Protein AF-A0A2G2W520-F1 (afdb_monomer)

Solvent-accessible surface area (backbone atoms only — not comparable to full-atom values): 10360 Å² total; per-residue (Å²): 110,32,38,56,54,12,43,54,50,39,60,74,39,50,90,81,49,97,64,65,57,66,57,34,20,52,52,24,34,47,45,48,50,23,36,45,59,63,52,44,72,65,52,44,49,55,50,30,63,76,64,73,37,75,83,53,43,66,60,49,46,53,53,41,49,54,38,35,53,55,29,65,73,74,51,83,38,55,64,58,54,52,37,57,76,68,68,56,92,77,82,68,96,67,75,58,82,77,59,73,79,61,51,71,66,64,62,54,68,74,43,77,87,72,73,71,42,50,78,81,65,60,67,69,58,53,54,49,49,62,71,78,43,95,69,96,74,64,60,71,50,42,74,69,58,53,52,52,52,50,56,53,49,73,71,33,86,77,53,64,68,61,58,66,72,66,58,79,81,73,77,136

Mean predicted aligned error: 13.06 Å

Foldseek 3Di:
DQLVVLLVVLVVCVVPDPDDSVVSSLLSVLLVVCLQAVDQPVSLVVVCVVVVDPVCSVVSSVSSVVSSVVSVVPDDHPVVVVCVVVVPDDDDPDPDPVCVPDDPVNVCVPDDDFDAAEPDHDPVVVVVCVVPDPDPDHHYDHPVVVVVVVVVVVVDPVVVVVVVVVPPPPDD

pLDDT: mean 79.38, std 14.79, range [37.28, 94.69]

Nearest PDB structures (foldseek):
  8iad-assembly1_B  TM=9.418E-01  e=1.470E-13  Arabidopsis thaliana
  8iab-assembly1_B  TM=9.440E-01  e=1.141E-12  Arabidopsis thaliana
  7xa9-assembly1_B  TM=9.367E-01  e=1.012E-12  Arabidopsis thaliana
  7bxu-assembly1_A  TM=8.583E-01  e=5.403E-06  Homo sapiens
  7jm6-assembly1_B  TM=8.604E-01  e=1.698E-05  Gallus gallus

Radius of gyration: 28.9 Å; Cα contacts (8 Å, |Δi|>4): 106; chains: 1; bounding box: 55×55×76 Å

Sequence (172 aa):
MGSGYGRLLGIAMRPYTKIDQGLYVVLGASSLMAGSMRMTVTVCIIFLELTNNLLLLPITMFLLLIVKSVANCFNQSIYEIMLELKGLPFLEAHPEPWMRNITVGELAEVRPPGVTVNGIEKVRRIVEVLKYTTHNGFPVVDVVITRIAWTYLKNSPSFGAQEESGSCMRGE

Secondary structure (DSSP, 8-state):
-HHHHHHHHHHHTTTT----HHHHHHHHHHHHHHHHH---HHHHHHHHHHHT-GGGHHHHHHHHHHHHHHHHHH---HHHHHHHHTT-----SS--GGGGG--HHHHHHSS--PPPEESS--HHHHHHHHHH---S---EE-HHHHHHHHHHHHTSTTTHHHHTTTGGG---

Organism: Capsicum baccatum (NCBI:txid33114)

InterPro domains:
  IPR001807 Chloride channel [PF00654] (1-70)
  IPR001807 Chloride channel [PR00762] (22-38)
  IPR001807 Chloride channel [PR00762] (40-59)
  IPR001807 Chloride channel [PR00762] (78-92)
  IPR014743 Chloride channel, core [SSF81340] (1-94)
  IPR051280 Voltage-gated chloride channel/antiporter [PTHR11689] (1-143)

Structure (mmCIF, N/CA/C/O backbone):
data_AF-A0A2G2W520-F1
#
_entry.id   AF-A0A2G2W520-F1
#
loop_
_atom_site.group_PDB
_atom_site.id
_atom_site.type_symbol
_atom_site.label_atom_id
_atom_site.label_alt_id
_atom_site.label_comp_id
_atom_site.label_asym_id
_atom_site.label_entity_id
_atom_site.label_seq_id
_atom_site.pdbx_PDB_ins_code
_atom_site.Cartn_x
_atom_site.Cartn_y
_atom_site.Cartn_z
_atom_site.occupancy
_atom_site.B_iso_or_equiv
_atom_site.auth_seq_id
_atom_site.auth_comp_id
_atom_site.auth_asym_id
_atom_site.auth_atom_id
_atom_site.pdbx_PDB_model_num
ATOM 1 N N . MET A 1 1 ? -0.523 -4.888 -21.213 1.00 88.25 1 MET A N 1
ATOM 2 C CA . MET A 1 1 ? -0.215 -3.461 -21.460 1.00 88.25 1 MET A CA 1
ATOM 3 C C . MET A 1 1 ? 1.243 -3.129 -21.154 1.00 88.25 1 MET A C 1
ATOM 5 O O . MET A 1 1 ? 1.971 -2.845 -22.093 1.00 88.25 1 MET A O 1
ATOM 9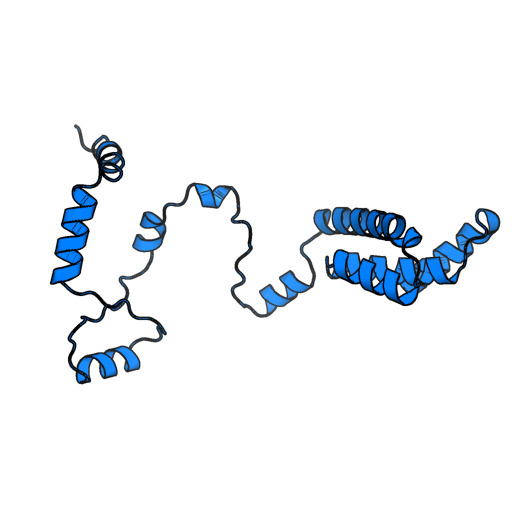 N N . GLY A 1 2 ? 1.711 -3.243 -19.905 1.00 90.75 2 GLY A N 1
ATOM 10 C CA . GLY A 1 2 ? 3.083 -2.855 -19.523 1.00 90.75 2 GLY A CA 1
ATOM 11 C C . GLY A 1 2 ? 4.205 -3.563 -20.299 1.00 90.75 2 GLY A C 1
ATOM 12 O O . GLY A 1 2 ? 5.105 -2.914 -20.824 1.00 90.75 2 GLY A O 1
ATOM 13 N N . SER A 1 3 ? 4.098 -4.881 -20.492 1.00 91.88 3 SER A N 1
ATOM 14 C CA . SER A 1 3 ? 5.032 -5.658 -21.327 1.00 91.88 3 SER A CA 1
ATOM 15 C C . SER A 1 3 ? 5.053 -5.221 -22.797 1.00 91.88 3 SER A C 1
ATOM 17 O O . SER A 1 3 ? 6.094 -5.274 -23.449 1.00 91.88 3 SER A O 1
ATOM 19 N N . GLY A 1 4 ? 3.911 -4.760 -23.316 1.00 94.69 4 GLY A N 1
ATOM 20 C CA . GLY A 1 4 ? 3.785 -4.226 -24.671 1.00 94.69 4 GLY A CA 1
ATOM 21 C C . GLY A 1 4 ? 4.579 -2.934 -24.839 1.00 94.69 4 GLY A C 1
ATOM 22 O O . GLY A 1 4 ? 5.382 -2.832 -25.764 1.00 94.69 4 GLY A O 1
ATOM 23 N N . TYR A 1 5 ? 4.437 -1.995 -23.898 1.00 92.25 5 TYR A N 1
ATOM 24 C CA . TYR A 1 5 ? 5.235 -0.763 -23.876 1.00 92.25 5 TYR A CA 1
ATOM 25 C C . TYR A 1 5 ? 6.728 -1.043 -23.675 1.00 92.25 5 TYR A C 1
ATOM 27 O O . TYR A 1 5 ? 7.555 -0.447 -24.359 1.00 92.25 5 TYR A O 1
ATOM 35 N N . GLY A 1 6 ? 7.076 -2.006 -22.816 1.00 93.19 6 GLY A N 1
ATOM 36 C CA . GLY A 1 6 ? 8.458 -2.460 -22.644 1.00 93.19 6 GLY A CA 1
ATOM 37 C C . GLY A 1 6 ? 9.060 -3.024 -23.934 1.00 93.19 6 GLY A C 1
ATOM 38 O O . GLY A 1 6 ? 10.194 -2.708 -24.288 1.00 93.19 6 GLY A O 1
ATOM 39 N N . ARG A 1 7 ? 8.283 -3.800 -24.702 1.00 92.06 7 ARG A N 1
ATOM 40 C CA . ARG A 1 7 ? 8.724 -4.327 -26.001 1.00 92.06 7 ARG A CA 1
ATOM 41 C C . ARG A 1 7 ? 8.854 -3.237 -27.062 1.00 92.06 7 ARG A C 1
ATOM 43 O O . ARG A 1 7 ? 9.815 -3.271 -27.824 1.00 92.06 7 ARG A O 1
ATOM 50 N N . LEU A 1 8 ? 7.923 -2.284 -27.101 1.00 93.25 8 LEU A N 1
ATOM 51 C CA . LEU A 1 8 ? 7.983 -1.141 -28.014 1.00 93.25 8 LEU A CA 1
ATOM 52 C C . LEU A 1 8 ? 9.237 -0.293 -27.749 1.00 93.25 8 LEU A C 1
ATOM 54 O O . LEU A 1 8 ? 9.989 -0.009 -28.680 1.00 93.25 8 LEU A O 1
ATOM 58 N N . LEU A 1 9 ? 9.506 0.026 -26.479 1.00 90.38 9 LEU A N 1
ATOM 59 C CA . LEU A 1 9 ? 10.709 0.748 -26.062 1.00 90.38 9 LEU A CA 1
ATOM 60 C C . LEU A 1 9 ? 11.983 -0.040 -26.396 1.00 90.38 9 LEU A C 1
ATOM 62 O O . LEU A 1 9 ? 12.937 0.524 -26.927 1.00 90.38 9 LEU A O 1
ATOM 66 N N . GLY A 1 10 ? 11.977 -1.352 -26.147 1.00 91.06 10 GLY A N 1
ATOM 67 C CA . GLY A 1 10 ? 13.090 -2.234 -26.487 1.00 91.06 10 GLY A CA 1
ATOM 68 C C . GLY A 1 10 ? 13.391 -2.270 -27.988 1.00 91.06 10 GLY A C 1
ATOM 69 O O . GLY A 1 10 ? 14.555 -2.340 -28.357 1.00 91.06 10 GLY A O 1
ATOM 70 N N . ILE A 1 11 ? 12.376 -2.179 -28.859 1.00 90.56 11 ILE A N 1
ATOM 71 C CA . ILE A 1 11 ? 12.560 -2.084 -30.319 1.00 90.56 11 ILE A CA 1
ATOM 72 C C . ILE A 1 11 ? 13.127 -0.714 -30.711 1.00 90.56 11 ILE A C 1
ATOM 74 O O . ILE A 1 11 ? 14.062 -0.664 -31.507 1.00 90.56 11 ILE A O 1
ATOM 78 N N . ALA A 1 12 ? 12.607 0.375 -30.138 1.00 89.75 12 ALA A N 1
ATOM 79 C CA . ALA A 1 12 ? 13.071 1.734 -30.426 1.00 89.75 12 ALA A CA 1
ATOM 80 C C . ALA A 1 12 ? 14.529 1.975 -29.991 1.00 89.75 12 ALA A C 1
ATOM 82 O O . ALA A 1 12 ? 15.267 2.679 -30.673 1.00 89.75 12 ALA A O 1
ATOM 83 N N . MET A 1 13 ? 14.959 1.355 -28.887 1.00 86.81 13 MET A N 1
ATOM 84 C CA . MET A 1 13 ? 16.317 1.481 -28.339 1.00 86.81 13 MET A CA 1
ATOM 85 C C . MET A 1 13 ? 17.335 0.499 -28.941 1.00 86.81 13 MET A C 1
ATOM 87 O O . MET A 1 13 ? 18.526 0.610 -28.648 1.00 86.81 13 MET A O 1
ATOM 91 N N . ARG A 1 14 ? 16.916 -0.412 -29.837 1.00 82.50 14 ARG A N 1
ATOM 92 C CA . ARG A 1 14 ? 17.811 -1.365 -30.528 1.00 82.50 14 ARG A CA 1
ATOM 93 C C . ARG A 1 14 ? 19.086 -0.758 -31.130 1.00 82.50 14 ARG A C 1
ATOM 95 O O . ARG A 1 14 ? 20.117 -1.417 -31.021 1.00 82.50 14 ARG A O 1
ATOM 102 N N . PRO A 1 15 ? 19.065 0.420 -31.785 1.00 82.88 15 PRO A N 1
ATOM 103 C CA . PRO A 1 15 ? 20.280 0.974 -32.379 1.00 82.88 15 PRO A CA 1
ATOM 104 C C . PRO A 1 15 ? 21.224 1.627 -31.358 1.00 82.88 15 PRO A C 1
ATOM 106 O O . PRO A 1 15 ? 22.385 1.851 -31.685 1.00 82.88 15 PRO A O 1
ATOM 109 N N . TYR A 1 16 ? 20.760 1.920 -30.139 1.00 81.94 16 TYR A N 1
ATOM 110 C CA . TYR A 1 16 ? 21.526 2.671 -29.137 1.00 81.94 16 TYR A CA 1
ATOM 111 C C . TYR A 1 16 ? 22.130 1.785 -28.045 1.00 81.94 16 TYR A C 1
ATOM 113 O O . TYR A 1 16 ? 23.210 2.086 -27.539 1.00 81.94 16 TYR A O 1
ATOM 121 N N . THR A 1 17 ? 21.466 0.688 -27.681 1.00 78.38 17 THR A N 1
ATOM 122 C CA . THR A 1 17 ? 21.887 -0.163 -26.562 1.00 78.38 17 THR A CA 1
ATOM 123 C C . THR A 1 17 ? 21.727 -1.642 -26.874 1.00 78.38 17 THR A C 1
ATOM 125 O O . THR A 1 17 ? 20.683 -2.113 -27.317 1.00 78.38 17 THR A O 1
ATOM 128 N N . LYS A 1 18 ? 22.772 -2.411 -26.557 1.00 77.44 18 LYS A N 1
ATOM 129 C CA . LYS A 1 18 ? 22.806 -3.871 -26.697 1.00 77.44 18 LYS A CA 1
ATOM 130 C C . LYS A 1 18 ? 22.386 -4.551 -25.385 1.00 77.44 18 LYS A C 1
ATOM 132 O O . LYS A 1 18 ? 23.130 -5.352 -24.832 1.00 77.44 18 LYS A O 1
ATOM 137 N N . ILE A 1 19 ? 21.232 -4.154 -24.850 1.00 79.56 19 ILE A N 1
ATOM 138 C CA . ILE A 1 19 ? 20.649 -4.724 -23.624 1.00 79.56 19 ILE A CA 1
ATOM 139 C C . ILE A 1 19 ? 19.626 -5.799 -24.004 1.00 79.56 19 ILE A C 1
ATOM 141 O O . ILE A 1 19 ? 18.969 -5.708 -25.043 1.00 79.56 19 ILE A O 1
ATOM 145 N N . ASP A 1 20 ? 19.485 -6.812 -23.151 1.00 85.38 20 ASP A N 1
ATOM 146 C CA . ASP A 1 20 ? 18.530 -7.897 -23.335 1.00 85.38 20 ASP A CA 1
ATOM 147 C C . ASP A 1 20 ? 17.090 -7.390 -23.454 1.00 85.38 20 ASP A C 1
ATOM 149 O O . ASP A 1 20 ? 16.556 -6.707 -22.573 1.00 85.38 20 ASP A O 1
ATOM 153 N N . GLN A 1 21 ? 16.421 -7.769 -24.544 1.00 86.62 21 GLN A N 1
ATOM 154 C CA . GLN A 1 21 ? 15.047 -7.345 -24.805 1.00 86.62 21 GLN A CA 1
ATOM 155 C C . GLN A 1 21 ? 14.083 -7.861 -23.726 1.00 86.62 21 GLN A C 1
ATOM 157 O O . GLN A 1 21 ? 13.086 -7.201 -23.432 1.00 86.62 21 GLN A O 1
ATOM 162 N N . GLY A 1 22 ? 14.391 -9.010 -23.113 1.00 87.88 22 GLY A N 1
ATOM 163 C CA . GLY A 1 22 ? 13.628 -9.550 -21.990 1.00 87.88 22 GLY A CA 1
ATOM 164 C C . GLY A 1 22 ? 13.549 -8.563 -20.826 1.00 87.88 22 GLY A C 1
ATOM 165 O O . GLY A 1 22 ? 12.458 -8.315 -20.320 1.00 87.88 22 GLY A O 1
ATOM 166 N N . LEU A 1 23 ? 14.660 -7.909 -20.478 1.00 88.31 23 LEU A N 1
ATOM 167 C CA . LEU A 1 23 ? 14.711 -6.972 -19.357 1.00 88.31 23 LEU A CA 1
ATOM 168 C C . LEU A 1 23 ? 13.742 -5.798 -19.561 1.00 88.31 23 LEU A C 1
ATOM 170 O O . LEU A 1 23 ? 12.953 -5.498 -18.670 1.00 88.31 23 LEU A O 1
ATOM 174 N N . TYR A 1 24 ? 13.718 -5.187 -20.749 1.00 89.81 24 TYR A N 1
ATOM 175 C CA . TYR A 1 24 ? 12.787 -4.091 -21.050 1.00 89.81 24 TYR A CA 1
ATOM 176 C C . TYR A 1 24 ? 11.317 -4.510 -20.964 1.00 89.81 24 TYR A C 1
ATOM 178 O O . TYR A 1 24 ? 10.479 -3.744 -20.485 1.00 89.81 24 TYR A O 1
ATOM 186 N N . VAL A 1 25 ? 10.997 -5.730 -21.403 1.00 92.69 25 VAL A N 1
ATOM 187 C CA . VAL A 1 25 ? 9.632 -6.266 -21.338 1.00 92.69 25 VAL A CA 1
ATOM 188 C C . VAL A 1 25 ? 9.189 -6.436 -19.889 1.00 92.69 25 VAL A C 1
ATOM 190 O O . VAL A 1 25 ? 8.089 -6.001 -19.538 1.00 92.69 25 VAL A O 1
ATOM 193 N N . VAL A 1 26 ? 10.033 -7.030 -19.041 1.00 90.94 26 VAL A N 1
ATOM 194 C CA . VAL A 1 26 ? 9.677 -7.250 -17.635 1.00 90.94 26 VAL A CA 1
ATOM 195 C C . VAL A 1 26 ? 9.666 -5.915 -16.872 1.00 90.94 26 VAL A C 1
ATOM 197 O O . VAL A 1 26 ? 8.749 -5.693 -16.086 1.00 90.94 26 VAL A O 1
ATOM 200 N N . LEU A 1 27 ? 10.600 -4.987 -17.136 1.00 91.25 27 LEU A N 1
ATOM 201 C CA . LEU A 1 27 ? 10.625 -3.652 -16.508 1.00 91.25 27 LEU A CA 1
ATOM 202 C C . LEU A 1 27 ? 9.385 -2.819 -16.870 1.00 91.25 27 LEU A C 1
ATOM 204 O O . LEU A 1 27 ? 8.849 -2.095 -16.033 1.00 91.25 27 LEU A O 1
ATOM 208 N N . GLY A 1 28 ? 8.898 -2.938 -18.108 1.00 93.06 28 GLY A N 1
ATOM 209 C CA . GLY A 1 28 ? 7.637 -2.324 -18.530 1.00 93.06 28 GLY A CA 1
ATOM 210 C C . GLY A 1 28 ? 6.412 -2.961 -17.866 1.00 93.06 28 GLY A C 1
ATOM 211 O O . GLY A 1 28 ? 5.427 -2.281 -17.584 1.00 93.06 28 GLY A O 1
ATOM 212 N N . ALA A 1 29 ? 6.451 -4.268 -17.595 1.00 93.06 29 ALA A N 1
ATOM 213 C CA . ALA A 1 29 ? 5.390 -4.947 -16.858 1.00 93.06 29 ALA A CA 1
ATOM 214 C C . ALA A 1 29 ? 5.367 -4.532 -15.376 1.00 93.06 29 ALA A C 1
ATOM 216 O O . ALA A 1 29 ? 4.295 -4.210 -14.856 1.00 93.06 29 ALA A O 1
ATOM 217 N N . SER A 1 30 ? 6.528 -4.480 -14.713 1.00 92.25 30 SER A N 1
ATOM 218 C CA . SER A 1 30 ? 6.616 -4.070 -13.308 1.00 92.25 30 SER A CA 1
ATOM 219 C C . SER A 1 30 ? 6.319 -2.601 -13.091 1.00 92.25 30 SER A C 1
ATOM 221 O O . SER A 1 30 ? 5.688 -2.290 -12.089 1.00 92.25 30 SER A O 1
ATOM 223 N N . SER A 1 31 ? 6.700 -1.698 -13.997 1.00 92.69 31 SER A N 1
ATOM 224 C CA . SER A 1 31 ? 6.377 -0.272 -13.851 1.00 92.69 31 SER A CA 1
ATOM 225 C C . SER A 1 31 ? 4.867 -0.026 -13.856 1.00 92.69 31 SER A C 1
ATOM 227 O O . SER A 1 31 ? 4.359 0.717 -13.020 1.00 92.69 31 SER A O 1
ATOM 229 N N . LEU A 1 32 ? 4.120 -0.716 -14.722 1.00 91.88 32 LEU A N 1
ATOM 230 C CA . LEU A 1 32 ? 2.660 -0.624 -14.729 1.00 91.88 32 LEU A CA 1
ATOM 231 C C . LEU A 1 32 ? 2.048 -1.182 -13.435 1.00 91.88 32 LEU A C 1
ATOM 233 O O . LEU A 1 32 ? 1.134 -0.581 -12.866 1.00 91.88 32 LEU A O 1
ATOM 237 N N . MET A 1 33 ? 2.556 -2.320 -12.956 1.00 92.12 33 MET A N 1
ATOM 238 C CA . MET A 1 33 ? 2.097 -2.926 -11.705 1.00 92.12 33 MET A CA 1
ATOM 239 C C . MET A 1 33 ? 2.413 -2.022 -10.503 1.00 92.12 33 MET A C 1
ATOM 241 O O . MET A 1 33 ? 1.528 -1.709 -9.717 1.00 92.12 33 MET A O 1
ATOM 245 N N . ALA A 1 34 ? 3.641 -1.520 -10.399 1.00 92.12 34 ALA A N 1
ATOM 246 C CA . ALA A 1 34 ? 4.078 -0.632 -9.328 1.00 92.12 34 ALA A CA 1
ATOM 247 C C . ALA A 1 34 ? 3.351 0.720 -9.329 1.00 92.12 34 ALA A C 1
ATOM 249 O O . ALA A 1 34 ? 3.048 1.240 -8.257 1.00 92.12 34 ALA A O 1
ATOM 250 N N . GLY A 1 35 ? 3.039 1.277 -10.503 1.00 90.50 35 GLY A N 1
ATOM 251 C CA . GLY A 1 35 ? 2.293 2.532 -10.619 1.00 90.50 35 GLY A CA 1
ATOM 252 C C . GLY A 1 35 ? 0.827 2.394 -10.203 1.00 90.50 35 GLY A C 1
ATOM 253 O O . GLY A 1 35 ? 0.303 3.253 -9.504 1.00 90.50 35 GLY A O 1
ATOM 254 N N . SER A 1 36 ? 0.178 1.288 -10.575 1.00 91.06 36 SER A N 1
ATOM 255 C CA . SER A 1 36 ? -1.237 1.036 -10.256 1.00 91.06 36 SER A CA 1
ATOM 256 C C . SER A 1 36 ? -1.464 0.611 -8.799 1.00 91.06 36 SER A C 1
ATOM 258 O O . SER A 1 36 ? -2.379 1.093 -8.130 1.00 91.06 36 SER A O 1
ATOM 260 N N . MET A 1 37 ? -0.611 -0.280 -8.294 1.00 89.25 37 MET A N 1
ATOM 261 C CA . MET A 1 37 ? -0.743 -0.901 -6.974 1.00 89.25 37 MET A CA 1
ATOM 262 C C . MET A 1 37 ? 0.044 -0.184 -5.869 1.00 89.25 37 MET A C 1
ATOM 264 O O . MET A 1 37 ? -0.129 -0.508 -4.699 1.00 89.25 37 MET A O 1
ATOM 268 N N . ARG A 1 38 ? 0.947 0.747 -6.209 1.00 87.06 38 ARG A N 1
ATOM 269 C CA . ARG A 1 38 ? 1.868 1.461 -5.293 1.00 87.06 38 ARG A CA 1
ATOM 270 C C . ARG A 1 38 ? 2.726 0.572 -4.367 1.00 87.06 38 ARG A C 1
ATOM 272 O O . ARG A 1 38 ? 3.410 1.097 -3.480 1.00 87.06 38 ARG A O 1
ATOM 279 N N . MET A 1 39 ? 2.769 -0.741 -4.609 1.00 87.81 39 MET A N 1
ATOM 280 C CA . MET A 1 39 ? 3.623 -1.715 -3.924 1.00 87.81 39 MET A CA 1
ATOM 281 C C . MET A 1 39 ? 4.932 -1.906 -4.695 1.00 87.81 39 MET A C 1
ATOM 283 O O . MET A 1 39 ? 4.966 -2.592 -5.712 1.00 87.81 39 MET A O 1
ATOM 287 N N . THR A 1 40 ? 6.014 -1.279 -4.230 1.00 89.06 40 THR A N 1
ATOM 288 C CA . THR A 1 40 ? 7.307 -1.278 -4.939 1.00 89.06 40 THR A CA 1
ATOM 289 C C . THR A 1 40 ? 8.328 -2.241 -4.347 1.00 89.06 40 THR A C 1
ATOM 291 O O . THR A 1 40 ? 9.025 -2.921 -5.092 1.00 89.06 40 THR A O 1
ATOM 294 N N . VAL A 1 41 ? 8.398 -2.353 -3.017 1.00 90.38 41 VAL A N 1
ATOM 295 C CA . VAL A 1 41 ? 9.393 -3.205 -2.341 1.00 90.38 41 VAL A CA 1
ATOM 296 C C . VAL A 1 41 ? 9.201 -4.680 -2.705 1.00 90.38 41 VAL A C 1
ATOM 298 O O . VAL A 1 41 ? 10.160 -5.363 -3.050 1.00 90.38 41 VAL A O 1
ATOM 301 N N . THR A 1 42 ? 7.957 -5.161 -2.711 1.00 92.19 42 THR A N 1
ATOM 302 C CA . THR A 1 42 ? 7.628 -6.551 -3.062 1.00 92.19 42 THR A CA 1
ATOM 303 C C . THR A 1 42 ? 7.938 -6.865 -4.524 1.00 92.19 42 THR A C 1
ATOM 305 O O . THR A 1 42 ? 8.507 -7.910 -4.822 1.00 92.19 42 THR A O 1
ATOM 308 N N . VAL A 1 43 ? 7.632 -5.940 -5.438 1.00 91.38 43 VAL A N 1
ATOM 309 C CA . VAL A 1 43 ? 7.898 -6.100 -6.874 1.00 91.38 43 VAL A CA 1
ATOM 310 C C . VAL A 1 43 ? 9.400 -6.167 -7.156 1.00 91.38 43 VAL A C 1
ATOM 312 O O . VAL A 1 43 ? 9.812 -7.004 -7.956 1.00 91.38 43 VAL A O 1
ATOM 315 N N . CYS A 1 44 ? 10.224 -5.363 -6.471 1.00 90.19 44 CYS A N 1
ATOM 316 C CA . CYS A 1 44 ? 11.687 -5.473 -6.551 1.00 90.19 44 CYS A CA 1
ATOM 317 C C . CYS A 1 44 ? 12.192 -6.852 -6.112 1.00 90.19 44 CYS A C 1
ATOM 319 O O . CYS A 1 44 ? 13.041 -7.429 -6.786 1.00 90.19 44 CYS A O 1
ATOM 321 N N . ILE A 1 45 ? 11.672 -7.382 -5.000 1.00 90.81 45 ILE A N 1
ATOM 322 C CA . ILE A 1 45 ? 12.097 -8.683 -4.463 1.00 90.81 45 ILE A CA 1
ATOM 323 C C . ILE A 1 45 ? 11.728 -9.813 -5.429 1.00 90.81 45 ILE A C 1
ATOM 325 O O . ILE A 1 45 ? 12.570 -10.653 -5.726 1.00 90.81 45 ILE A O 1
ATOM 329 N N . ILE A 1 46 ? 10.513 -9.799 -5.986 1.00 91.12 46 ILE A N 1
ATOM 330 C CA . ILE A 1 46 ? 10.092 -10.776 -7.005 1.00 91.12 46 ILE A CA 1
ATOM 331 C C . ILE A 1 46 ? 11.030 -10.720 -8.218 1.00 91.12 46 ILE A C 1
ATOM 333 O O . ILE A 1 46 ? 11.443 -11.750 -8.741 1.00 91.12 46 ILE A O 1
ATOM 337 N N . PHE A 1 47 ? 11.407 -9.519 -8.657 1.00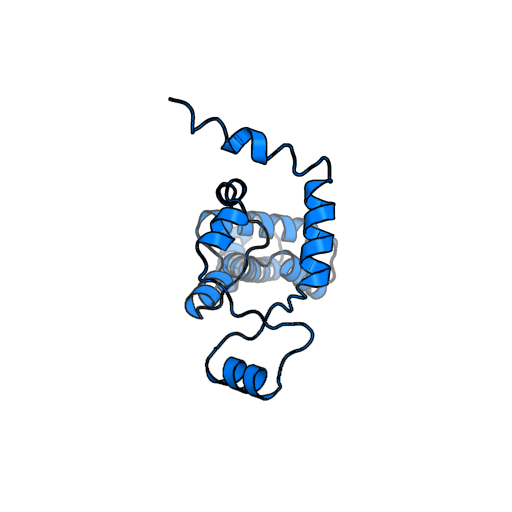 87.25 47 PHE A N 1
ATOM 338 C CA . PHE A 1 47 ? 12.348 -9.334 -9.761 1.00 87.25 47 PHE A CA 1
ATOM 339 C C . PHE A 1 47 ? 13.748 -9.877 -9.465 1.00 87.25 47 PHE A C 1
ATOM 341 O O . PHE A 1 47 ? 14.377 -10.476 -10.344 1.00 87.25 47 PHE A O 1
ATOM 348 N N . LEU A 1 48 ? 14.232 -9.653 -8.240 1.00 88.38 48 LEU A N 1
ATOM 349 C CA . LEU A 1 48 ? 15.507 -10.180 -7.768 1.00 88.38 48 LEU A CA 1
ATOM 350 C C . LEU A 1 48 ? 15.494 -11.703 -7.783 1.00 88.38 48 LEU A C 1
ATOM 352 O O . LEU A 1 48 ? 16.441 -12.287 -8.297 1.00 88.38 48 LEU A O 1
ATOM 356 N N . GLU A 1 49 ? 14.427 -12.324 -7.284 1.00 89.88 49 GLU A N 1
ATOM 357 C CA . GLU A 1 49 ? 14.281 -13.781 -7.249 1.00 89.88 49 GLU A CA 1
ATOM 358 C C . GLU A 1 49 ? 14.277 -14.370 -8.666 1.00 89.88 49 GLU A C 1
ATOM 360 O O . GLU A 1 49 ? 15.042 -15.279 -8.975 1.00 89.88 49 GLU A O 1
ATOM 365 N N . LEU A 1 50 ? 13.481 -13.785 -9.569 1.00 88.12 50 LEU A N 1
ATOM 366 C CA . LEU A 1 50 ? 13.374 -14.245 -10.957 1.00 88.12 50 LEU A CA 1
ATOM 367 C C . LEU A 1 50 ? 14.681 -14.099 -11.738 1.00 88.12 50 LEU A C 1
ATOM 369 O O . LEU A 1 50 ? 14.966 -14.907 -12.619 1.00 88.12 50 LEU A O 1
ATOM 373 N N . THR A 1 51 ? 15.461 -13.057 -11.447 1.00 85.88 51 THR A N 1
ATOM 374 C CA . THR A 1 51 ? 16.722 -12.807 -12.155 1.00 85.88 51 THR A CA 1
ATOM 375 C C . THR A 1 51 ? 17.915 -13.427 -11.431 1.00 85.88 51 THR A C 1
ATOM 377 O O . THR A 1 51 ? 18.984 -13.508 -12.023 1.00 85.88 51 THR A O 1
ATOM 380 N N . ASN A 1 52 ? 17.755 -13.847 -10.171 1.00 89.44 52 ASN A N 1
ATOM 381 C CA . ASN A 1 52 ? 18.803 -14.319 -9.261 1.00 89.44 52 ASN A CA 1
ATOM 382 C C . ASN A 1 52 ? 20.073 -13.440 -9.280 1.00 89.44 52 ASN A C 1
ATOM 384 O O . ASN A 1 52 ? 21.203 -13.922 -9.271 1.00 89.44 52 ASN A O 1
ATOM 388 N N . ASN A 1 53 ? 19.887 -12.121 -9.390 1.00 87.56 53 ASN A N 1
ATOM 389 C CA . ASN A 1 53 ? 20.971 -11.160 -9.580 1.00 87.56 53 ASN A CA 1
ATOM 390 C C . ASN A 1 53 ? 20.772 -9.949 -8.667 1.00 87.56 53 ASN A C 1
ATOM 392 O O . ASN A 1 53 ? 19.987 -9.046 -8.963 1.00 87.56 53 ASN A O 1
ATOM 396 N N . LEU A 1 54 ? 21.541 -9.886 -7.580 1.00 89.19 54 LEU A N 1
ATOM 397 C CA . LEU A 1 54 ? 21.433 -8.800 -6.602 1.00 89.19 54 LEU A CA 1
ATOM 398 C C . LEU A 1 54 ? 21.884 -7.439 -7.161 1.00 89.19 54 LEU A C 1
ATOM 400 O O . LEU A 1 54 ? 21.406 -6.402 -6.711 1.00 89.19 54 LEU A O 1
ATOM 404 N N . LEU A 1 55 ? 22.749 -7.422 -8.182 1.00 87.75 55 LEU A N 1
ATOM 405 C CA . LEU A 1 55 ? 23.222 -6.186 -8.824 1.00 87.75 55 LEU A CA 1
ATOM 406 C C . LEU A 1 55 ? 22.114 -5.420 -9.570 1.00 87.75 55 LEU A C 1
ATOM 408 O O . LEU A 1 55 ? 22.233 -4.214 -9.778 1.00 87.75 55 LEU A O 1
ATOM 412 N N . LEU A 1 56 ? 21.021 -6.092 -9.944 1.00 84.75 56 LEU A N 1
ATOM 413 C CA . LEU A 1 56 ? 19.858 -5.474 -10.592 1.00 84.75 56 LEU A CA 1
ATOM 414 C C . LEU A 1 56 ? 18.891 -4.811 -9.599 1.00 84.75 56 LEU A C 1
ATOM 416 O O . LEU A 1 56 ? 18.033 -4.023 -10.008 1.00 84.75 56 LEU A O 1
ATOM 420 N N . LEU A 1 57 ? 19.043 -5.074 -8.299 1.00 89.62 57 LEU A N 1
ATOM 421 C CA . LEU A 1 57 ? 18.226 -4.489 -7.236 1.00 89.62 57 LEU A CA 1
ATOM 422 C C . LEU A 1 57 ? 18.276 -2.950 -7.226 1.00 89.62 57 LEU A C 1
ATOM 424 O O . LEU A 1 57 ? 17.210 -2.345 -7.309 1.00 89.62 57 LEU A O 1
ATOM 428 N N . PRO A 1 58 ? 19.441 -2.272 -7.174 1.00 90.12 58 PRO A N 1
ATOM 429 C CA . PRO A 1 58 ? 19.471 -0.807 -7.110 1.00 90.12 58 PRO A CA 1
ATOM 430 C C . PRO A 1 58 ? 18.859 -0.142 -8.350 1.00 90.12 58 PRO A C 1
ATOM 432 O O . PRO A 1 58 ? 18.171 0.870 -8.228 1.00 90.12 58 PRO A O 1
ATOM 435 N N . ILE A 1 59 ? 19.049 -0.733 -9.535 1.00 89.81 59 ILE A N 1
ATOM 436 C CA . ILE A 1 59 ? 18.513 -0.210 -10.801 1.00 89.81 59 ILE A CA 1
ATOM 437 C C . ILE A 1 59 ? 16.984 -0.330 -10.825 1.00 89.81 59 ILE A C 1
ATOM 439 O O . ILE A 1 59 ? 16.282 0.634 -11.135 1.00 89.81 59 ILE A O 1
ATOM 443 N N . THR A 1 60 ? 16.457 -1.504 -10.467 1.00 91.25 60 THR A 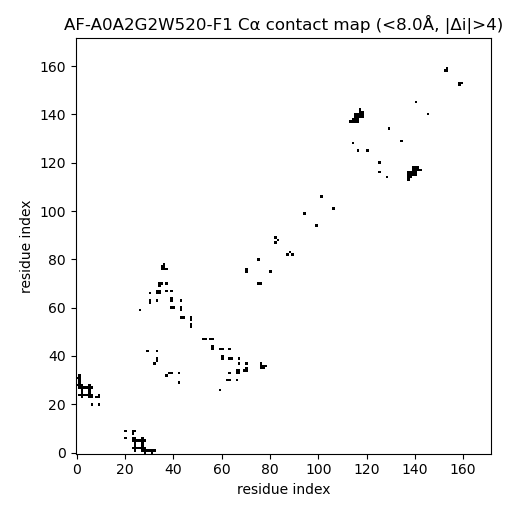N 1
ATOM 444 C CA . THR A 1 60 ? 15.006 -1.742 -10.405 1.00 91.25 60 THR A CA 1
ATOM 445 C C . THR A 1 60 ? 14.352 -0.913 -9.304 1.00 91.25 60 THR A C 1
ATOM 447 O O . THR A 1 60 ? 13.308 -0.311 -9.542 1.00 91.25 60 THR A O 1
ATOM 450 N N . MET A 1 61 ? 14.991 -0.784 -8.141 1.00 93.44 61 MET A N 1
ATOM 451 C CA . MET A 1 61 ? 14.513 0.056 -7.044 1.00 93.44 61 MET A CA 1
ATOM 452 C C . MET A 1 61 ? 14.419 1.524 -7.458 1.00 93.44 61 MET A C 1
ATOM 454 O O . MET A 1 61 ? 13.384 2.147 -7.235 1.00 93.44 61 MET A O 1
ATOM 458 N N . PHE A 1 62 ? 15.454 2.068 -8.101 1.00 93.69 62 PHE A N 1
ATOM 459 C CA . PHE A 1 62 ? 15.439 3.447 -8.586 1.00 93.69 62 PHE A CA 1
ATOM 460 C C . PHE A 1 62 ? 14.311 3.686 -9.600 1.00 93.69 62 PHE A C 1
ATOM 462 O O . PHE A 1 62 ? 13.563 4.656 -9.483 1.00 93.69 62 PHE A O 1
ATOM 469 N N . LEU A 1 63 ? 14.117 2.754 -10.539 1.00 93.00 63 LEU A N 1
ATOM 470 C CA . LEU A 1 63 ? 13.011 2.802 -11.496 1.00 93.00 63 LEU A CA 1
ATOM 471 C C . LEU A 1 63 ? 11.648 2.798 -10.789 1.00 93.00 63 LEU A C 1
ATOM 473 O O . LEU A 1 63 ? 10.803 3.645 -11.081 1.00 93.00 63 LEU A O 1
ATOM 477 N N . LEU A 1 64 ? 11.430 1.883 -9.840 1.00 93.38 64 LEU A N 1
ATOM 478 C CA . LEU A 1 64 ? 10.162 1.798 -9.115 1.00 93.38 64 LEU A CA 1
ATOM 479 C C . LEU A 1 64 ? 9.914 3.017 -8.216 1.00 93.38 64 LEU A C 1
ATOM 481 O O . LEU A 1 64 ? 8.759 3.400 -8.037 1.00 93.38 64 LEU A O 1
ATOM 485 N N . LEU A 1 65 ? 10.960 3.648 -7.678 1.00 93.69 65 LEU A N 1
ATOM 486 C CA . LEU A 1 65 ? 10.836 4.893 -6.914 1.00 93.69 65 LEU A CA 1
ATOM 487 C C . LEU A 1 65 ? 10.343 6.046 -7.788 1.00 93.69 65 LEU A C 1
ATOM 489 O O . LEU A 1 65 ? 9.427 6.757 -7.378 1.00 93.69 65 LEU A O 1
ATOM 493 N N . ILE A 1 66 ? 10.891 6.201 -8.997 1.00 94.69 66 ILE A N 1
ATOM 494 C CA . ILE A 1 66 ? 10.420 7.218 -9.950 1.00 94.69 66 ILE A CA 1
ATOM 495 C C . ILE A 1 66 ? 8.954 6.961 -10.297 1.00 94.69 66 ILE A C 1
ATOM 497 O O . ILE A 1 66 ? 8.127 7.865 -10.199 1.00 94.69 66 ILE A O 1
ATOM 501 N N . VAL A 1 67 ? 8.615 5.716 -10.634 1.00 94.12 67 VAL A N 1
ATOM 502 C CA . VAL A 1 67 ? 7.237 5.319 -10.949 1.00 94.12 67 VAL A CA 1
ATOM 503 C C . VAL A 1 67 ? 6.295 5.618 -9.783 1.00 94.12 67 VAL A C 1
ATOM 505 O O . VAL A 1 67 ? 5.234 6.199 -9.995 1.00 94.12 67 VAL A O 1
ATOM 508 N N . LYS A 1 68 ? 6.681 5.270 -8.550 1.00 92.88 68 LYS A N 1
ATOM 509 C CA . LYS A 1 68 ? 5.882 5.542 -7.349 1.00 92.88 68 LYS A CA 1
ATOM 510 C C . LYS A 1 68 ? 5.715 7.036 -7.110 1.00 92.88 68 LYS A C 1
ATOM 512 O O . LYS A 1 68 ? 4.616 7.454 -6.779 1.00 92.88 68 LYS A O 1
ATOM 517 N N . SER A 1 69 ? 6.770 7.827 -7.289 1.00 93.94 69 SER A N 1
ATOM 518 C CA . SER A 1 69 ? 6.715 9.283 -7.132 1.00 93.94 69 SER A CA 1
ATOM 519 C C . SER A 1 69 ? 5.720 9.903 -8.115 1.00 93.94 69 SER A C 1
ATOM 521 O O . SER A 1 69 ? 4.803 10.608 -7.707 1.00 93.94 69 SER A O 1
ATOM 523 N N . VAL A 1 70 ? 5.814 9.536 -9.397 1.00 93.88 70 VAL A N 1
ATOM 524 C CA . VAL A 1 70 ? 4.872 10.002 -10.424 1.00 93.88 70 VAL A CA 1
ATOM 525 C C . VAL A 1 70 ? 3.450 9.531 -10.109 1.00 93.88 70 VAL A C 1
ATOM 527 O O . VAL A 1 70 ? 2.527 10.337 -10.122 1.00 93.88 70 VAL A O 1
ATOM 530 N N . ALA A 1 71 ? 3.254 8.260 -9.752 1.00 92.12 71 ALA A N 1
ATOM 531 C CA . ALA A 1 71 ? 1.938 7.737 -9.381 1.00 92.12 71 ALA A CA 1
ATOM 532 C C . ALA A 1 71 ? 1.349 8.439 -8.145 1.00 92.12 71 ALA A C 1
ATOM 534 O O . ALA A 1 71 ? 0.138 8.650 -8.072 1.00 92.12 71 ALA A O 1
ATOM 535 N N . ASN A 1 72 ? 2.203 8.833 -7.197 1.00 90.31 72 ASN A N 1
ATOM 536 C CA . ASN A 1 72 ? 1.815 9.602 -6.022 1.00 90.31 72 ASN A CA 1
ATOM 537 C C . ASN A 1 72 ? 1.310 11.003 -6.384 1.00 90.31 72 ASN A C 1
ATOM 539 O O . ASN A 1 72 ? 0.375 11.472 -5.743 1.00 90.31 72 ASN A O 1
ATOM 543 N N . CYS A 1 73 ? 1.868 11.638 -7.419 1.00 90.62 73 CYS A N 1
ATOM 544 C CA . CYS A 1 73 ? 1.416 12.948 -7.893 1.00 90.62 73 CYS A CA 1
ATOM 545 C C . CYS A 1 73 ? 0.053 12.915 -8.596 1.00 90.62 73 CYS A C 1
ATOM 547 O O . CYS A 1 73 ? -0.645 13.923 -8.587 1.00 90.62 73 CYS A O 1
ATOM 549 N N . PHE A 1 74 ? -0.309 11.802 -9.243 1.00 87.38 74 PHE A N 1
ATOM 550 C CA . PHE A 1 74 ? -1.520 11.752 -10.064 1.00 87.38 74 PHE A CA 1
ATOM 551 C C . PHE A 1 74 ? -2.783 11.483 -9.254 1.00 87.38 74 PHE A C 1
ATOM 553 O O . PHE A 1 74 ? -3.728 12.262 -9.325 1.00 87.38 74 PHE A O 1
ATOM 560 N N . ASN A 1 75 ? -2.851 10.350 -8.558 1.00 85.56 75 ASN A N 1
ATOM 561 C CA . ASN A 1 75 ? -4.048 9.984 -7.805 1.00 85.56 75 ASN A CA 1
ATOM 562 C C . ASN A 1 75 ? -3.808 8.777 -6.911 1.00 85.56 75 ASN A C 1
ATOM 564 O O . ASN A 1 75 ? -2.886 8.009 -7.189 1.00 85.56 75 ASN A O 1
ATOM 568 N N . GLN A 1 76 ? -4.656 8.601 -5.895 1.00 85.56 76 GLN A N 1
ATOM 569 C CA . GLN A 1 76 ? -4.596 7.532 -4.892 1.00 85.56 76 GLN A CA 1
ATOM 570 C C . GLN A 1 76 ? -4.498 6.117 -5.515 1.00 85.56 76 GLN A C 1
ATOM 572 O O . GLN A 1 76 ? -4.868 5.910 -6.674 1.00 85.56 76 GLN A O 1
ATOM 577 N N . SER A 1 77 ? -3.921 5.141 -4.800 1.00 90.31 77 SER A N 1
ATOM 578 C CA . SER A 1 77 ? -3.709 3.802 -5.372 1.00 90.31 77 SER A CA 1
ATOM 579 C C . SER A 1 77 ? -5.030 3.101 -5.681 1.00 90.31 77 SER A C 1
ATOM 581 O O . SER A 1 77 ? -6.047 3.339 -5.032 1.00 90.31 77 SER A O 1
ATOM 583 N N . ILE A 1 78 ? -5.008 2.157 -6.629 1.00 90.94 78 ILE A N 1
ATOM 584 C CA . ILE A 1 78 ? -6.206 1.371 -6.967 1.00 90.94 78 ILE A CA 1
ATOM 585 C C . ILE A 1 78 ? -6.754 0.626 -5.742 1.00 90.94 78 ILE A C 1
ATOM 587 O O . ILE A 1 78 ? -7.965 0.460 -5.620 1.00 90.94 78 ILE A O 1
ATOM 591 N N . TYR A 1 79 ? -5.885 0.187 -4.827 1.00 87.19 79 TYR A N 1
ATOM 592 C CA . TYR A 1 79 ? -6.315 -0.526 -3.625 1.00 87.19 79 TYR A CA 1
ATOM 593 C C . TYR A 1 79 ? -7.105 0.351 -2.663 1.00 87.19 79 TYR A C 1
ATOM 595 O O . TYR A 1 79 ? -8.104 -0.104 -2.114 1.00 87.19 79 TYR A O 1
ATOM 603 N N . GLU A 1 80 ? -6.683 1.597 -2.487 1.00 87.06 80 GLU A N 1
ATOM 604 C CA . GLU A 1 80 ? -7.393 2.566 -1.656 1.00 87.06 80 GLU A CA 1
ATOM 605 C C . GLU A 1 80 ? -8.745 2.934 -2.282 1.00 87.06 80 GLU A C 1
ATOM 607 O O . GLU A 1 80 ? -9.759 2.888 -1.593 1.00 87.06 80 GLU A O 1
ATOM 612 N N . ILE A 1 81 ? -8.796 3.159 -3.601 1.00 89.50 81 ILE A N 1
ATOM 613 C CA . ILE A 1 81 ? -10.059 3.420 -4.318 1.00 89.50 81 ILE A CA 1
ATOM 614 C C . ILE A 1 81 ? -11.011 2.222 -4.188 1.00 89.50 81 ILE A C 1
ATOM 616 O O . ILE A 1 81 ? -12.199 2.376 -3.921 1.00 89.50 81 ILE A O 1
ATOM 620 N N . MET A 1 82 ? -10.501 0.998 -4.350 1.00 90.25 82 MET A N 1
ATOM 621 C CA . MET A 1 82 ? -11.308 -0.217 -4.200 1.00 90.25 82 MET A CA 1
ATOM 622 C C . MET A 1 82 ? -11.841 -0.379 -2.772 1.00 90.25 82 MET A C 1
ATOM 624 O O . MET A 1 82 ? -12.939 -0.899 -2.567 1.00 90.25 82 MET A O 1
ATOM 628 N N . LEU A 1 83 ? -11.056 0.034 -1.782 1.00 90.25 83 LEU A N 1
ATOM 629 C CA . LEU A 1 83 ? -11.444 -0.014 -0.384 1.00 90.25 83 LEU A CA 1
ATOM 630 C C . LEU A 1 83 ? -12.535 1.022 -0.070 1.00 90.25 83 LEU A C 1
ATOM 632 O O . LEU A 1 83 ? -13.509 0.681 0.604 1.00 90.25 83 LEU A O 1
ATOM 636 N N . GLU A 1 84 ? -12.426 2.225 -0.634 1.00 87.81 84 GLU A N 1
ATOM 637 C CA . GLU A 1 84 ? -13.446 3.273 -0.547 1.00 87.81 84 GLU A CA 1
ATOM 638 C C . GLU A 1 84 ? -14.759 2.829 -1.207 1.00 87.81 84 GLU A C 1
ATOM 640 O O . GLU A 1 84 ? -15.826 2.933 -0.604 1.00 87.81 84 GLU A O 1
ATOM 645 N N . LEU A 1 85 ? -14.685 2.205 -2.388 1.00 90.12 85 LEU A N 1
ATOM 646 C CA . LEU A 1 85 ? -15.852 1.642 -3.080 1.00 90.12 85 LEU A CA 1
ATOM 647 C C . LEU A 1 85 ? -16.538 0.520 -2.292 1.00 90.12 85 LEU A C 1
ATOM 649 O O . LEU A 1 85 ? -17.747 0.326 -2.416 1.00 90.12 85 LEU A O 1
ATOM 653 N N . LYS A 1 86 ? -15.786 -0.234 -1.483 1.00 90.75 86 LYS A N 1
ATOM 654 C CA . LYS A 1 86 ? -16.353 -1.242 -0.576 1.00 90.75 86 LYS A CA 1
ATOM 655 C C . LYS A 1 86 ? -16.941 -0.641 0.705 1.00 90.75 86 LYS A C 1
ATOM 657 O O . LYS A 1 86 ? -17.581 -1.379 1.451 1.00 90.75 86 LYS A O 1
ATOM 662 N N . GLY A 1 87 ? -16.728 0.647 0.974 1.00 84.88 87 GLY A N 1
ATOM 663 C CA . GLY A 1 87 ? -17.218 1.323 2.175 1.00 84.88 87 GLY A CA 1
ATOM 664 C C . GLY A 1 87 ? -16.598 0.801 3.473 1.00 84.88 87 GLY A C 1
ATOM 665 O O . GLY A 1 87 ? -17.219 0.896 4.531 1.00 84.88 87 GLY A O 1
ATOM 666 N N . LEU A 1 88 ? -15.402 0.204 3.410 1.00 86.81 88 LEU A N 1
ATOM 667 C CA . LEU A 1 88 ? -14.719 -0.279 4.608 1.00 86.81 88 LEU A CA 1
ATOM 668 C C . LEU A 1 88 ? -13.986 0.893 5.278 1.00 86.81 88 LEU A C 1
ATOM 670 O O . LEU A 1 88 ? -13.201 1.561 4.607 1.00 86.81 88 LEU A O 1
ATOM 674 N N . PRO A 1 89 ? -14.191 1.147 6.583 1.00 80.69 89 PRO A N 1
ATOM 675 C CA . PRO A 1 89 ? -13.458 2.195 7.282 1.00 80.69 89 PRO A CA 1
ATOM 676 C C . PRO A 1 89 ? -11.987 1.778 7.427 1.00 80.69 89 PRO A C 1
ATOM 678 O O . PRO A 1 89 ? -11.658 0.902 8.228 1.00 80.69 89 PRO A O 1
ATOM 681 N N . PHE A 1 90 ? -11.102 2.388 6.639 1.00 81.12 90 PHE A N 1
ATOM 682 C CA . PHE A 1 90 ? -9.654 2.206 6.736 1.00 81.12 90 PHE A CA 1
ATOM 683 C C . PHE A 1 90 ? -9.032 3.382 7.476 1.00 81.12 90 PHE A C 1
ATOM 685 O O . PHE A 1 90 ? -9.295 4.538 7.158 1.00 81.12 90 PHE A O 1
ATOM 692 N N . LEU A 1 91 ? -8.222 3.070 8.485 1.00 79.62 91 LEU A N 1
ATOM 693 C CA . LEU A 1 91 ? -7.507 4.064 9.267 1.00 79.62 91 LEU A CA 1
ATOM 694 C C . LEU A 1 91 ? -6.090 4.185 8.713 1.00 79.62 91 LEU A C 1
ATOM 696 O O . LEU A 1 91 ? -5.301 3.243 8.803 1.00 79.62 91 LEU A O 1
ATOM 700 N N . GLU A 1 92 ? -5.776 5.335 8.128 1.00 77.19 92 GLU A N 1
ATOM 701 C CA . GLU A 1 92 ? -4.429 5.616 7.642 1.00 77.19 92 GLU A CA 1
ATOM 702 C C . GLU A 1 92 ? -3.430 5.682 8.805 1.00 77.19 92 GLU A C 1
ATOM 704 O O . GLU A 1 92 ? -3.725 6.185 9.889 1.00 77.19 92 GLU A O 1
ATOM 709 N N . ALA A 1 93 ? -2.221 5.157 8.583 1.00 71.69 93 ALA A N 1
ATOM 710 C CA . ALA A 1 93 ? -1.181 5.088 9.613 1.00 71.69 93 ALA A CA 1
ATOM 711 C C . ALA A 1 93 ? -0.655 6.470 10.041 1.00 71.69 93 ALA A C 1
ATOM 713 O O . ALA A 1 93 ? -0.070 6.601 11.115 1.00 71.69 93 ALA A O 1
ATOM 714 N N . HIS A 1 94 ? -0.846 7.488 9.202 1.00 71.94 94 HIS A N 1
ATOM 715 C CA . HIS A 1 94 ? -0.448 8.858 9.485 1.00 71.94 94 HIS A CA 1
ATOM 716 C C . HIS A 1 94 ? -1.709 9.719 9.506 1.00 71.94 94 HIS A C 1
ATOM 718 O O . HIS A 1 94 ? -2.337 9.866 8.462 1.00 71.94 94 HIS A O 1
ATOM 724 N N . PRO A 1 95 ? -2.100 10.274 10.665 1.00 71.19 95 PRO A N 1
ATOM 725 C CA . PRO A 1 95 ? -3.202 11.214 10.704 1.00 71.19 95 PRO A CA 1
ATOM 726 C C . PRO A 1 95 ? -2.807 12.478 9.944 1.00 71.19 95 PRO A C 1
ATOM 728 O O . PRO A 1 95 ? -1.676 12.967 10.050 1.00 71.19 95 PRO A O 1
ATOM 731 N N . GLU A 1 96 ? -3.763 13.016 9.199 1.00 71.56 96 GLU A N 1
ATOM 732 C CA . GLU A 1 96 ? -3.594 14.265 8.480 1.00 71.56 96 GLU A CA 1
ATOM 733 C C . GLU A 1 96 ? -3.111 15.394 9.417 1.00 71.56 96 GLU A C 1
ATOM 735 O O . GLU A 1 96 ? -3.539 15.472 10.576 1.00 71.56 96 GLU A O 1
ATOM 740 N N . PRO A 1 97 ? -2.249 16.320 8.951 1.00 70.06 97 PRO A N 1
ATOM 741 C CA . PRO A 1 97 ? -1.663 17.359 9.795 1.00 70.06 97 PRO A CA 1
ATOM 742 C C . PRO A 1 97 ? -2.677 18.198 10.582 1.00 70.06 97 PRO A C 1
ATOM 744 O O . PRO A 1 97 ? -2.358 18.619 11.692 1.00 70.06 97 PRO A O 1
ATOM 747 N N . TRP A 1 98 ? -3.876 18.409 10.033 1.00 68.00 98 TRP A N 1
ATOM 748 C CA . TRP A 1 98 ? -4.960 19.178 10.649 1.00 68.00 98 TRP A CA 1
ATOM 749 C C . TRP A 1 98 ? -5.670 18.435 11.793 1.00 68.00 98 TRP A C 1
ATOM 751 O O . TRP A 1 98 ? -6.227 19.080 12.677 1.00 68.00 98 TRP A O 1
ATOM 761 N N . MET A 1 99 ? -5.586 17.100 11.851 1.00 66.31 99 MET A N 1
ATOM 762 C CA . MET A 1 99 ? -6.158 16.301 12.945 1.00 66.31 99 MET A CA 1
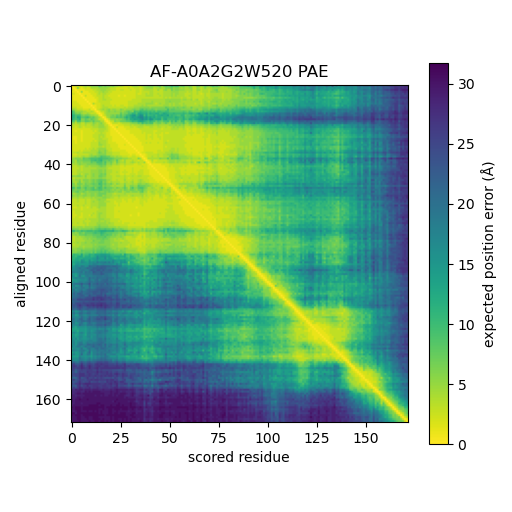ATOM 763 C C . MET A 1 99 ? -5.361 16.415 14.251 1.00 66.31 99 MET A C 1
ATOM 765 O O . MET A 1 99 ? -5.850 16.005 15.300 1.00 66.31 99 MET A O 1
ATOM 769 N N . ARG A 1 100 ? -4.152 16.994 14.222 1.00 67.19 100 ARG A N 1
ATOM 770 C CA . ARG A 1 100 ? -3.319 17.189 15.424 1.00 67.19 100 ARG A CA 1
ATOM 771 C C . ARG A 1 100 ? -3.892 18.194 16.422 1.00 67.19 100 ARG A C 1
ATOM 773 O O . ARG A 1 100 ? -3.553 18.107 17.596 1.00 67.19 100 ARG A O 1
ATOM 780 N N . ASN A 1 101 ? -4.741 19.117 15.969 1.00 74.00 101 ASN A N 1
ATOM 781 C CA . ASN A 1 101 ? -5.378 20.111 16.836 1.00 74.00 101 ASN A CA 1
ATOM 782 C C . ASN A 1 101 ? -6.733 19.655 17.400 1.00 74.00 101 ASN A C 1
ATOM 784 O O . ASN A 1 101 ? -7.316 20.386 18.191 1.00 74.00 101 ASN A O 1
ATOM 788 N N . ILE A 1 102 ? -7.236 18.475 17.015 1.00 71.25 102 ILE A N 1
ATOM 789 C CA . ILE A 1 102 ? -8.512 17.956 17.520 1.00 71.25 102 ILE A CA 1
ATOM 790 C C . ILE A 1 102 ? -8.246 17.220 18.830 1.00 71.25 102 ILE A C 1
ATOM 792 O O . ILE A 1 102 ? -7.499 16.237 18.864 1.00 71.25 102 ILE A O 1
ATOM 796 N N . THR A 1 103 ? -8.861 17.680 19.918 1.00 74.81 103 THR A N 1
ATOM 797 C CA . THR A 1 103 ? -8.722 17.005 21.212 1.00 74.81 103 THR A CA 1
ATOM 798 C C . THR A 1 103 ? -9.679 15.817 21.320 1.00 74.81 103 THR A C 1
ATOM 800 O O . THR A 1 103 ? -10.794 15.824 20.799 1.00 74.81 103 THR A O 1
ATOM 803 N N . VAL A 1 104 ? -9.261 14.771 22.042 1.00 70.06 104 VAL A N 1
ATOM 804 C CA . VAL A 1 104 ? -10.113 13.591 22.298 1.00 70.06 104 VAL A CA 1
ATOM 805 C C . VAL A 1 104 ? -11.390 13.982 23.056 1.00 70.06 104 VAL A C 1
ATOM 807 O O . VAL A 1 104 ? -12.411 13.319 22.899 1.00 70.06 104 VAL A O 1
ATOM 810 N N . GLY A 1 105 ? -11.344 15.074 23.831 1.00 66.38 105 GLY A N 1
ATOM 811 C CA . GLY A 1 105 ? -12.497 15.637 24.536 1.00 66.38 105 GLY A CA 1
ATOM 812 C C . GLY A 1 105 ? -13.605 16.095 23.588 1.00 66.38 105 GLY A C 1
ATOM 813 O O . GLY A 1 105 ? -14.738 15.647 23.733 1.00 66.38 105 GLY A O 1
ATOM 814 N N . GLU A 1 106 ? -13.267 16.878 22.561 1.00 64.44 106 GLU A N 1
ATOM 815 C CA . GLU A 1 106 ? -14.236 17.337 21.552 1.00 64.44 106 GLU A CA 1
ATOM 816 C C . GLU A 1 106 ? -14.840 16.165 20.765 1.00 64.44 106 GLU A C 1
ATOM 818 O O . GLU A 1 106 ? -16.040 16.133 20.499 1.00 64.44 106 GLU A O 1
ATOM 823 N N . LEU A 1 107 ? -14.037 15.146 20.438 1.00 62.22 107 LEU A N 1
ATOM 824 C CA . LEU A 1 107 ? -14.535 13.962 19.729 1.00 62.22 107 LEU A CA 1
ATOM 825 C C . LEU A 1 107 ? -15.432 13.076 20.612 1.00 62.22 107 LEU A C 1
ATOM 827 O O . LEU A 1 107 ? -16.344 12.413 20.109 1.00 62.22 107 LEU A O 1
ATOM 831 N N . ALA A 1 108 ? -15.159 13.028 21.918 1.00 63.72 108 ALA A N 1
ATOM 832 C CA . ALA A 1 108 ? -15.953 12.277 22.883 1.00 63.72 108 ALA A CA 1
ATOM 833 C C . ALA A 1 108 ? -17.295 12.959 23.186 1.00 63.72 108 ALA A C 1
ATOM 835 O O . ALA 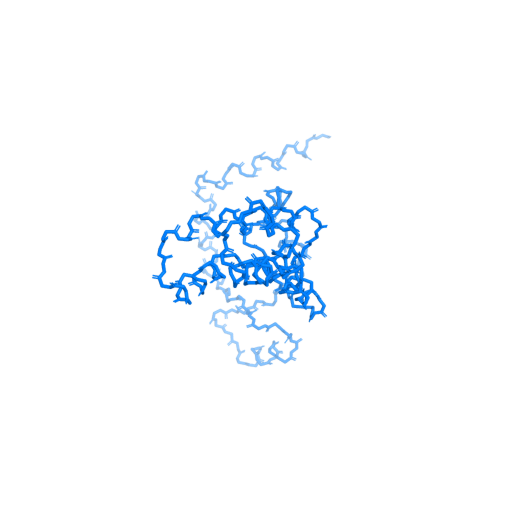A 1 108 ? -18.280 12.255 23.391 1.00 63.72 108 ALA A O 1
ATOM 836 N N . GLU A 1 109 ? -17.349 14.292 23.167 1.00 60.34 109 GLU A N 1
ATOM 837 C CA . GLU A 1 109 ? -18.566 15.075 23.424 1.00 60.34 109 GLU A CA 1
ATOM 838 C C . GLU A 1 109 ? -19.563 15.026 22.257 1.00 60.34 109 GLU A C 1
ATOM 840 O O . GLU A 1 109 ? -20.774 14.976 22.464 1.00 60.34 109 GLU A O 1
ATOM 845 N N . VAL A 1 110 ? -19.064 14.950 21.019 1.00 61.41 110 VAL A N 1
ATOM 846 C CA . VAL A 1 110 ? -19.900 14.817 19.812 1.00 61.41 110 VAL A CA 1
ATOM 847 C C . VAL A 1 110 ? -20.567 13.435 19.716 1.00 61.41 110 VAL A C 1
ATOM 849 O O . VAL A 1 110 ? -21.579 13.275 19.027 1.00 61.41 110 VAL A O 1
ATOM 852 N N . ARG A 1 111 ? -20.035 12.411 20.399 1.00 61.56 111 ARG A N 1
ATOM 853 C CA . ARG A 1 111 ? -20.641 11.073 20.407 1.00 61.56 111 ARG A CA 1
ATOM 854 C C . ARG A 1 111 ? -21.751 10.991 21.461 1.00 61.56 111 ARG A C 1
ATOM 856 O O . ARG A 1 111 ? -21.533 11.395 22.600 1.00 61.56 111 ARG A O 1
ATOM 863 N N . PRO A 1 112 ? -22.925 10.416 21.129 1.00 66.12 112 PRO A N 1
ATOM 864 C CA . PRO A 1 112 ? -23.973 10.200 22.119 1.00 66.12 112 PRO A CA 1
ATOM 865 C C . PRO A 1 112 ? -23.428 9.355 23.281 1.00 66.12 112 PRO A C 1
ATOM 867 O O . PRO A 1 112 ? -22.618 8.452 23.040 1.00 66.12 112 PRO A O 1
ATOM 870 N N . PRO A 1 113 ? -23.850 9.625 24.532 1.00 66.00 113 PRO A N 1
ATOM 871 C CA . PRO A 1 113 ? -23.341 8.917 25.698 1.00 66.00 113 PRO A CA 1
ATOM 872 C C . PRO A 1 113 ? -23.560 7.412 25.521 1.00 66.00 113 PRO A C 1
ATOM 874 O O . PRO A 1 113 ? -24.692 6.936 25.423 1.00 66.00 113 PRO A O 1
ATOM 877 N N . GLY A 1 114 ? -22.455 6.670 25.423 1.00 68.12 114 GLY A N 1
ATOM 878 C CA . GLY A 1 114 ? -22.482 5.225 25.240 1.00 68.12 114 GLY A CA 1
ATOM 879 C C . GLY A 1 114 ? -23.129 4.525 26.434 1.00 68.12 114 GLY A C 1
ATOM 880 O O . GLY A 1 114 ? -23.027 4.982 27.573 1.00 68.12 114 GLY A O 1
ATOM 881 N N . VAL A 1 115 ? -23.787 3.393 26.183 1.00 76.31 115 VAL A N 1
ATOM 882 C CA . VAL A 1 115 ? -24.376 2.585 27.256 1.00 76.31 115 VAL A CA 1
ATOM 883 C C . VAL A 1 115 ? -23.255 1.962 28.089 1.00 76.31 115 VAL A C 1
ATOM 885 O O . VAL A 1 115 ? -22.445 1.190 27.581 1.00 76.31 115 VAL A O 1
ATOM 888 N N . THR A 1 116 ? -23.204 2.306 29.372 1.00 80.38 116 THR A N 1
ATOM 889 C CA . THR A 1 116 ? -22.253 1.755 30.344 1.00 80.38 116 THR A CA 1
ATOM 890 C C . THR A 1 116 ? -22.908 0.637 31.154 1.00 80.38 116 THR A C 1
ATOM 892 O O . THR A 1 116 ? -24.122 0.632 31.392 1.00 80.38 116 THR A O 1
ATOM 895 N N . VAL A 1 117 ? -22.097 -0.324 31.591 1.00 82.56 117 VAL A N 1
ATOM 896 C CA . VAL A 1 117 ? -22.512 -1.409 32.494 1.00 82.56 117 VAL A CA 1
ATOM 897 C C . VAL A 1 117 ? -21.720 -1.302 33.796 1.00 82.56 117 VAL A C 1
ATOM 899 O O . VAL A 1 117 ? -20.555 -0.914 33.764 1.00 82.56 117 VAL A O 1
ATOM 902 N N . ASN A 1 118 ? -22.323 -1.604 34.948 1.00 81.19 118 ASN A N 1
ATOM 903 C CA . ASN A 1 118 ? -21.566 -1.622 36.205 1.00 81.19 118 ASN A CA 1
ATOM 904 C C . ASN A 1 118 ? -20.782 -2.937 36.356 1.00 81.19 118 ASN A C 1
ATOM 906 O O . ASN A 1 118 ? -21.152 -3.943 35.746 1.00 81.19 118 ASN A O 1
ATOM 910 N N . GLY A 1 119 ? -19.738 -2.963 37.194 1.00 78.62 119 GLY A N 1
ATOM 911 C CA . GLY A 1 119 ? -18.982 -4.194 37.473 1.00 78.62 119 GLY A CA 1
ATOM 912 C C . GLY A 1 119 ? -19.827 -5.292 38.127 1.00 78.62 119 GLY A C 1
ATOM 913 O O . GLY A 1 119 ? -19.577 -6.477 37.916 1.00 78.62 119 GLY A O 1
ATOM 914 N N . ILE A 1 120 ? -20.891 -4.913 38.845 1.00 79.81 120 ILE A N 1
ATOM 915 C CA . ILE A 1 120 ? -21.920 -5.827 39.355 1.00 79.81 120 ILE A CA 1
ATOM 916 C C . ILE A 1 120 ? -23.278 -5.387 38.799 1.00 79.81 120 ILE A C 1
ATOM 918 O O . ILE A 1 120 ? -23.889 -4.441 39.294 1.00 79.81 120 ILE A O 1
ATOM 922 N N . GLU A 1 121 ? -23.763 -6.084 37.770 1.00 81.75 121 GLU A N 1
ATOM 923 C CA . GLU A 1 121 ? -25.008 -5.754 37.070 1.00 81.75 121 GLU A CA 1
ATOM 924 C C . GLU A 1 121 ? -25.969 -6.954 37.019 1.00 81.75 121 GLU A C 1
ATOM 926 O O . GLU A 1 121 ? -25.561 -8.116 36.989 1.00 81.75 121 GLU A O 1
ATOM 931 N N . LYS A 1 122 ? -27.282 -6.691 36.996 1.00 86.44 122 LYS A N 1
ATOM 932 C CA . LYS A 1 122 ? -28.287 -7.756 36.851 1.00 86.44 122 LYS A CA 1
ATOM 933 C C . LYS A 1 122 ? -28.233 -8.348 35.442 1.00 86.44 122 LYS A C 1
ATOM 935 O O . LYS A 1 122 ? -28.332 -7.613 34.463 1.00 86.44 122 LYS A O 1
ATOM 940 N N . VAL A 1 123 ? -28.241 -9.681 35.338 1.00 85.44 123 VAL A N 1
ATOM 941 C CA . VAL A 1 123 ? -28.247 -10.410 34.050 1.00 85.44 123 VAL A CA 1
ATOM 942 C C . VAL A 1 123 ? -29.374 -9.939 33.123 1.00 85.44 123 VAL A C 1
ATOM 944 O O . VAL A 1 123 ? -29.154 -9.760 31.929 1.00 85.44 123 VAL A O 1
ATOM 947 N N . ARG A 1 124 ? -30.561 -9.641 33.675 1.00 89.31 124 ARG A N 1
ATOM 948 C CA . ARG A 1 124 ? -31.688 -9.085 32.907 1.00 89.31 124 ARG A CA 1
ATOM 949 C C . ARG A 1 124 ? -31.309 -7.803 32.156 1.00 89.31 124 ARG A C 1
ATOM 951 O O . ARG A 1 124 ? -31.633 -7.679 30.983 1.00 89.31 124 ARG A O 1
ATOM 958 N N . ARG A 1 125 ? -30.593 -6.886 32.813 1.00 85.62 125 ARG A N 1
ATOM 959 C CA . ARG A 1 125 ? -30.170 -5.612 32.219 1.00 85.62 125 ARG A CA 1
ATOM 960 C C . ARG A 1 125 ? -29.111 -5.816 31.139 1.00 85.62 125 ARG A C 1
ATOM 962 O O . ARG A 1 125 ? -29.180 -5.161 30.111 1.00 85.62 125 ARG A O 1
ATOM 969 N N . ILE A 1 126 ? -28.190 -6.762 31.322 1.00 85.50 126 ILE A N 1
ATOM 970 C CA . ILE A 1 126 ? -27.190 -7.109 30.296 1.00 85.50 126 ILE A CA 1
ATOM 971 C C . ILE A 1 126 ? -27.886 -7.637 29.033 1.00 85.50 126 ILE A C 1
ATOM 973 O O . ILE A 1 126 ? -27.586 -7.198 27.926 1.00 85.50 126 ILE A O 1
ATOM 977 N N . VAL A 1 127 ? -28.864 -8.533 29.198 1.00 88.31 127 VAL A N 1
ATOM 978 C CA . VAL A 1 127 ? -29.644 -9.088 28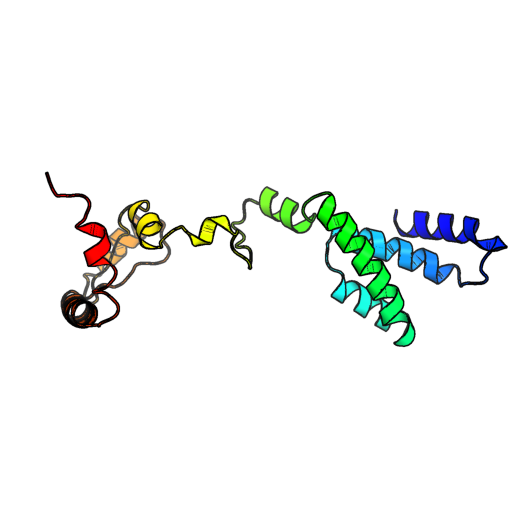.081 1.00 88.31 127 VAL A CA 1
ATOM 979 C C . VAL A 1 127 ? -30.489 -8.013 27.390 1.00 88.31 127 VAL A C 1
ATOM 981 O O . VAL A 1 127 ? -30.601 -8.027 26.168 1.00 88.31 127 VAL A O 1
ATOM 984 N N . GLU A 1 128 ? -31.073 -7.077 28.140 1.00 88.19 128 GLU A N 1
ATOM 985 C CA . GLU A 1 128 ? -31.791 -5.930 27.570 1.00 88.19 128 GLU A CA 1
ATOM 986 C C . GLU A 1 128 ? -30.848 -5.036 26.753 1.00 88.19 128 GLU A C 1
ATOM 988 O O . GLU A 1 128 ? -31.132 -4.754 25.591 1.00 88.19 128 GLU A O 1
ATOM 993 N N . VAL A 1 129 ? -29.692 -4.658 27.302 1.00 87.00 129 VAL A N 1
ATOM 994 C CA . VAL A 1 129 ? -28.706 -3.817 26.604 1.00 87.00 129 VAL A CA 1
ATOM 995 C C . VAL A 1 129 ? -28.219 -4.485 25.315 1.00 87.00 129 VAL A C 1
ATOM 997 O O . VAL A 1 129 ? -28.210 -3.841 24.269 1.00 87.00 129 VAL A O 1
ATOM 1000 N N . LEU A 1 130 ? -27.904 -5.781 25.349 1.00 85.12 130 LEU A N 1
ATOM 1001 C CA . LEU A 1 130 ? -27.476 -6.536 24.164 1.00 85.12 130 LEU A CA 1
ATOM 1002 C C . LEU A 1 130 ? -28.571 -6.674 23.095 1.00 85.12 130 LEU A C 1
ATOM 1004 O O . LEU A 1 130 ? -28.253 -6.839 21.923 1.00 85.12 130 LEU A O 1
ATOM 1008 N N . LYS A 1 131 ? -29.855 -6.631 23.475 1.00 87.00 131 LYS A N 1
ATOM 1009 C CA . LYS A 1 131 ? -30.976 -6.697 22.522 1.00 87.00 131 LYS A CA 1
ATOM 1010 C C . LYS A 1 131 ? -31.305 -5.349 21.889 1.00 87.00 131 LYS A C 1
ATOM 1012 O O . LYS A 1 131 ? -31.716 -5.317 20.734 1.00 87.00 131 LYS A O 1
ATOM 1017 N N . TYR A 1 132 ? -31.179 -4.262 22.649 1.00 86.75 132 TYR A N 1
ATOM 1018 C CA . TYR A 1 132 ? -31.597 -2.925 22.215 1.00 86.75 132 TYR A CA 1
ATOM 1019 C C . TYR A 1 132 ? -30.459 -2.066 21.654 1.00 86.75 132 TYR A C 1
ATOM 1021 O O . TYR A 1 132 ? -30.731 -1.020 21.071 1.00 86.75 132 TYR A O 1
ATOM 1029 N N . THR A 1 133 ? -29.201 -2.484 21.803 1.00 84.12 133 THR A N 1
ATOM 1030 C CA . THR A 1 133 ? -28.045 -1.760 21.258 1.00 84.12 133 THR A CA 1
ATOM 1031 C C . THR A 1 133 ? -27.307 -2.599 20.218 1.00 84.12 133 THR A C 1
ATOM 1033 O O . THR A 1 133 ? -27.217 -3.816 20.334 1.00 84.12 133 THR A O 1
ATOM 1036 N N . THR A 1 134 ? -26.757 -1.943 19.195 1.00 82.56 134 THR A N 1
ATOM 1037 C CA . THR A 1 134 ? -25.973 -2.583 18.122 1.00 82.56 134 THR A CA 1
ATOM 1038 C C . THR A 1 134 ? -24.462 -2.476 18.358 1.00 82.56 134 THR A C 1
ATOM 1040 O O . THR A 1 134 ? -23.668 -2.646 17.433 1.00 82.56 134 THR A O 1
ATOM 1043 N N . HIS A 1 135 ? -24.048 -2.113 19.574 1.00 83.62 135 HIS A N 1
ATOM 1044 C CA . HIS A 1 135 ? -22.645 -1.910 19.919 1.00 83.62 135 HIS A CA 1
ATOM 1045 C C . HIS A 1 135 ? -22.006 -3.226 20.373 1.00 83.62 135 HIS A C 1
ATOM 1047 O O . HIS A 1 135 ? -22.583 -3.969 21.159 1.00 83.62 135 HIS A O 1
ATOM 1053 N N . ASN A 1 136 ? -20.782 -3.488 19.909 1.00 82.94 136 ASN A N 1
ATOM 1054 C CA . ASN A 1 136 ? -20.026 -4.701 20.252 1.00 82.94 136 ASN A CA 1
ATOM 1055 C C . ASN A 1 136 ? -19.102 -4.523 21.472 1.00 82.94 136 ASN A C 1
ATOM 1057 O O . ASN A 1 136 ? -18.344 -5.429 21.807 1.00 82.94 136 ASN A O 1
ATOM 1061 N N . GLY A 1 137 ? -19.129 -3.359 22.125 1.00 83.25 137 GLY A N 1
ATOM 1062 C CA . GLY A 1 137 ? -18.294 -3.060 23.284 1.00 83.25 137 GLY A CA 1
ATOM 1063 C C . GLY A 1 137 ? -19.004 -2.117 24.246 1.00 83.25 137 GLY A C 1
ATOM 1064 O O . GLY A 1 137 ? -19.538 -1.094 23.823 1.00 83.25 137 GLY A O 1
ATOM 1065 N N . PHE A 1 138 ? -18.987 -2.468 25.533 1.00 86.00 138 PHE A N 1
ATOM 1066 C CA . PHE A 1 138 ? -19.594 -1.690 26.610 1.00 86.00 138 PHE A CA 1
ATOM 1067 C C . PHE A 1 138 ? -18.535 -1.422 27.681 1.00 86.00 138 PHE A C 1
ATOM 1069 O O . PHE A 1 138 ? -17.986 -2.380 28.232 1.00 86.00 138 PHE A O 1
ATOM 1076 N N . PRO A 1 139 ? -18.210 -0.155 27.978 1.00 81.62 139 PRO A N 1
ATOM 1077 C CA . PRO A 1 139 ? -17.297 0.159 29.066 1.00 81.62 139 PRO A CA 1
ATOM 1078 C C . PRO A 1 139 ? -17.923 -0.246 30.408 1.00 81.62 139 PRO A C 1
ATOM 1080 O O . PRO A 1 139 ? -19.059 0.132 30.716 1.00 81.62 139 PRO A O 1
ATOM 1083 N N . VAL A 1 140 ? -17.170 -1.015 31.199 1.00 82.50 140 VAL A N 1
ATOM 1084 C CA . VAL A 1 140 ? -17.553 -1.401 32.562 1.00 82.50 140 VAL A CA 1
ATOM 1085 C C . VAL A 1 140 ? -17.087 -0.309 33.520 1.00 82.50 140 VAL A C 1
ATOM 1087 O O . VAL A 1 140 ? -15.896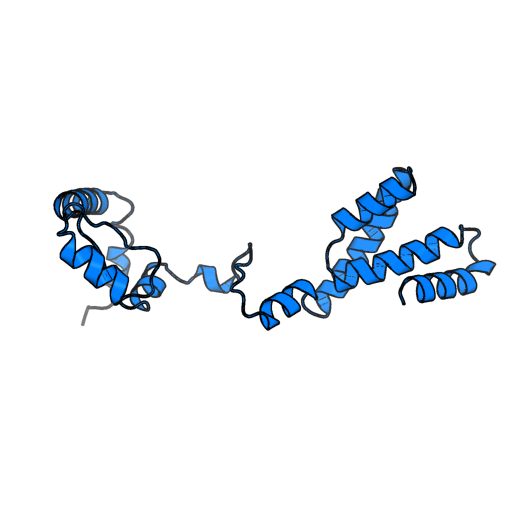 -0.007 33.579 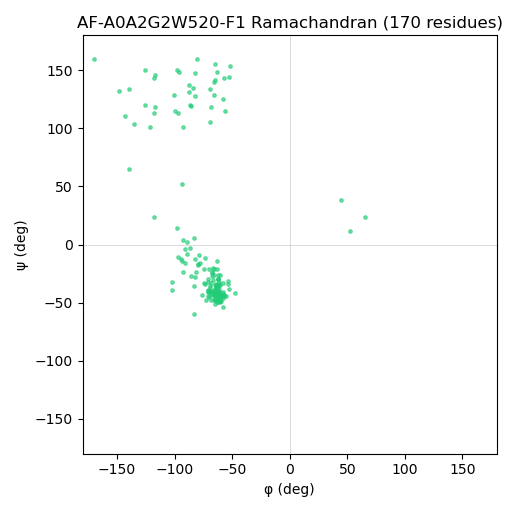1.00 82.50 140 VAL A O 1
ATOM 1090 N N . VAL A 1 141 ? -18.016 0.304 34.249 1.00 80.25 141 VAL A N 1
ATOM 1091 C CA . VAL A 1 141 ? -17.732 1.412 35.168 1.00 80.25 141 VAL A CA 1
ATOM 1092 C C . VAL A 1 141 ? -18.071 0.980 36.588 1.00 80.25 141 VAL A C 1
ATOM 1094 O O . VAL A 1 141 ? -19.224 0.699 36.896 1.00 80.25 141 VAL A O 1
ATOM 1097 N N . ASP A 1 142 ? -17.079 0.957 37.475 1.00 79.06 142 ASP A N 1
ATOM 1098 C CA . ASP A 1 142 ? -17.309 0.746 38.904 1.00 79.06 142 ASP A CA 1
ATOM 1099 C C . ASP A 1 142 ? -17.290 2.079 39.640 1.00 79.06 142 ASP A C 1
ATOM 1101 O O . ASP A 1 142 ? -16.251 2.726 39.750 1.00 79.06 142 ASP A O 1
ATOM 1105 N N . VAL A 1 143 ? -18.432 2.474 40.211 1.00 69.25 143 VAL A N 1
ATOM 1106 C CA . VAL A 1 143 ? -18.618 3.777 40.883 1.00 69.25 143 VAL A CA 1
ATOM 1107 C C . VAL A 1 143 ? -17.557 4.038 41.963 1.00 69.25 143 VAL A C 1
ATOM 1109 O O . VAL A 1 143 ? -17.120 5.175 42.153 1.00 69.25 143 VAL A O 1
ATOM 1112 N N . VAL A 1 144 ? -17.108 2.985 42.655 1.00 65.06 144 VAL A N 1
ATOM 1113 C CA . VAL A 1 144 ? -16.081 3.072 43.704 1.00 65.06 144 VAL A CA 1
ATOM 1114 C C . VAL A 1 144 ? -14.693 3.317 43.104 1.00 65.06 144 VAL A C 1
ATOM 1116 O O . VAL A 1 144 ? -13.992 4.232 43.534 1.00 65.06 144 VAL A O 1
ATOM 1119 N N . ILE A 1 145 ? -14.313 2.553 42.079 1.00 61.94 145 ILE A N 1
ATOM 1120 C CA . ILE A 1 145 ? -12.996 2.658 41.436 1.00 61.94 145 ILE A CA 1
ATOM 1121 C C . ILE A 1 145 ? -12.894 3.961 40.637 1.00 61.94 145 ILE A C 1
ATOM 1123 O O . ILE A 1 145 ? -11.879 4.648 40.727 1.00 61.94 145 ILE A O 1
ATOM 1127 N N . THR A 1 146 ? -13.953 4.366 39.932 1.00 62.53 146 THR A N 1
ATOM 1128 C CA . THR A 1 146 ? -13.992 5.628 39.180 1.00 62.53 146 THR A CA 1
ATOM 1129 C C . THR A 1 146 ? -13.841 6.839 40.097 1.00 62.53 146 THR A C 1
ATOM 1131 O O . THR A 1 146 ? -13.086 7.749 39.766 1.00 62.53 146 THR A O 1
ATOM 1134 N N . ARG A 1 147 ? -14.480 6.856 41.279 1.00 62.66 147 ARG A N 1
ATOM 1135 C CA . ARG A 1 147 ? -14.290 7.943 42.259 1.00 62.66 147 ARG A CA 1
ATOM 1136 C C . ARG A 1 147 ? -12.857 8.018 42.772 1.00 62.66 147 ARG A C 1
ATOM 1138 O O . ARG A 1 147 ? -12.310 9.115 42.866 1.00 62.66 147 ARG A O 1
ATOM 1145 N N . ILE A 1 148 ? -12.243 6.879 43.085 1.00 67.12 148 ILE A N 1
ATOM 1146 C CA . ILE A 1 148 ? -10.854 6.838 43.554 1.00 67.12 148 ILE A CA 1
ATOM 1147 C C . ILE A 1 148 ? -9.917 7.310 42.435 1.00 67.12 148 ILE A C 1
ATOM 1149 O O . ILE A 1 148 ? -9.156 8.249 42.647 1.00 67.12 148 ILE A O 1
ATOM 1153 N N . ALA A 1 149 ? -10.034 6.752 41.229 1.00 66.88 149 ALA A N 1
ATOM 1154 C CA . ALA A 1 149 ? -9.220 7.135 40.075 1.00 66.88 149 ALA A CA 1
ATOM 1155 C C . ALA A 1 149 ? -9.362 8.626 39.723 1.00 66.88 149 ALA A C 1
ATOM 1157 O O . ALA A 1 149 ? -8.360 9.289 39.468 1.00 66.88 149 ALA A O 1
ATOM 1158 N N . TRP A 1 150 ? -10.577 9.178 39.785 1.00 63.38 150 TRP A N 1
ATOM 1159 C CA . TRP A 1 150 ? -10.818 10.608 39.574 1.00 63.38 150 TRP A CA 1
ATOM 1160 C C . TRP A 1 150 ? -10.148 11.476 40.644 1.00 63.38 150 TRP A C 1
ATOM 1162 O O . TRP A 1 150 ? -9.556 12.507 40.334 1.00 63.38 150 TRP A O 1
ATOM 1172 N N . THR A 1 151 ? -10.189 11.041 41.907 1.00 69.56 151 THR A N 1
ATOM 1173 C CA . THR A 1 151 ? -9.529 11.751 43.015 1.00 69.56 151 THR A CA 1
ATOM 1174 C C . THR A 1 151 ? -8.006 11.742 42.846 1.00 69.56 151 THR A C 1
ATOM 1176 O O . THR A 1 151 ? -7.360 12.760 43.075 1.00 69.56 151 THR A O 1
ATOM 1179 N N . TYR A 1 152 ? -7.432 10.629 42.376 1.00 67.69 152 TYR A N 1
ATOM 1180 C CA . TYR A 1 152 ? -6.004 10.515 42.056 1.00 67.6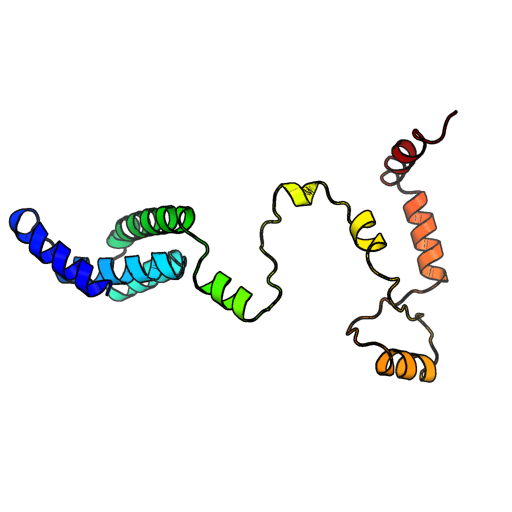9 152 TYR A CA 1
ATOM 1181 C C . TYR A 1 152 ? -5.593 11.353 40.832 1.00 67.69 152 TYR A C 1
ATOM 1183 O O . TYR A 1 152 ? -4.563 12.027 40.871 1.00 67.69 152 TYR A O 1
ATOM 1191 N N . LEU A 1 153 ? -6.398 11.361 39.765 1.00 68.62 153 LEU A N 1
ATOM 1192 C CA . LEU A 1 153 ? -6.148 12.172 38.565 1.00 68.62 153 LEU A CA 1
ATOM 1193 C C . LEU A 1 153 ? -6.222 13.673 38.857 1.00 68.62 153 LEU A C 1
ATOM 1195 O O . LEU A 1 153 ? -5.348 14.415 38.419 1.00 68.62 153 LEU A O 1
ATOM 1199 N N . LYS A 1 154 ? -7.194 14.116 39.663 1.00 66.88 154 LYS A N 1
ATOM 1200 C CA . LYS A 1 154 ? -7.301 15.520 40.091 1.00 66.88 154 LYS A CA 1
ATOM 1201 C C . LYS A 1 154 ? -6.091 15.983 40.911 1.00 66.88 154 LYS A C 1
ATOM 1203 O O . LYS A 1 154 ? -5.735 17.153 40.871 1.00 66.88 154 LYS A O 1
ATOM 1208 N N . ASN A 1 155 ? -5.452 15.061 41.630 1.00 66.75 155 ASN A N 1
ATOM 1209 C CA . ASN A 1 155 ? -4.250 15.332 42.416 1.00 66.75 155 ASN A CA 1
ATOM 1210 C C . ASN A 1 155 ? -2.943 15.147 41.618 1.00 66.75 155 ASN A C 1
ATOM 1212 O O . ASN A 1 155 ? -1.859 15.267 42.186 1.00 66.75 155 ASN A O 1
ATOM 1216 N N . SER A 1 156 ? -3.022 14.822 40.321 1.00 60.00 156 SER A N 1
ATOM 1217 C CA . SER A 1 156 ? -1.851 14.648 39.457 1.00 60.00 156 SER A CA 1
ATOM 1218 C C . SER A 1 156 ? -1.435 15.994 38.835 1.00 60.00 156 SER A C 1
ATOM 1220 O O . SER A 1 156 ? -2.276 16.679 38.250 1.00 60.00 156 SER A O 1
ATOM 1222 N N . PRO A 1 157 ? -0.144 16.378 38.889 1.00 57.84 157 PRO A N 1
ATOM 1223 C CA . PRO A 1 157 ? 0.341 17.709 38.491 1.00 57.84 157 PRO A CA 1
ATOM 1224 C C . PRO A 1 157 ? 0.132 18.052 37.003 1.00 57.84 157 PRO A C 1
ATOM 1226 O O . PRO A 1 157 ? 0.229 19.212 36.620 1.00 57.84 157 PRO A O 1
ATOM 1229 N N . SER A 1 158 ? -0.179 17.065 36.160 1.00 55.91 158 SER A N 1
ATOM 1230 C CA . SER A 1 158 ? -0.405 17.232 34.719 1.00 55.91 158 SER A CA 1
ATOM 1231 C C . SER A 1 158 ? -1.811 17.731 34.357 1.00 55.91 158 SER A C 1
ATOM 1233 O O . SER A 1 158 ? -1.983 18.299 33.285 1.00 55.91 158 SER A O 1
ATOM 1235 N N . PHE A 1 159 ? -2.817 17.528 35.219 1.00 50.72 159 PHE A N 1
ATOM 1236 C CA . PHE A 1 159 ? -4.209 17.912 34.929 1.00 50.72 159 PHE A CA 1
ATOM 1237 C C . PHE A 1 159 ? -4.499 19.380 35.297 1.00 50.72 159 PHE A C 1
ATOM 1239 O O . PHE A 1 159 ? -5.321 20.034 34.660 1.00 50.72 159 PHE A O 1
ATOM 1246 N N . GLY A 1 160 ? -3.758 19.935 36.267 1.00 44.44 160 GLY A N 1
ATOM 1247 C CA . GLY A 1 160 ? -3.897 21.329 36.710 1.00 44.44 160 GLY A CA 1
ATOM 1248 C C . GLY A 1 160 ? -3.566 22.382 35.644 1.00 44.44 160 GLY A C 1
ATOM 1249 O O . GLY A 1 160 ? -4.054 23.500 35.734 1.00 44.44 160 GLY A O 1
ATOM 1250 N N . ALA A 1 161 ? -2.808 22.030 34.600 1.00 46.62 161 ALA A N 1
ATOM 1251 C CA . ALA A 1 161 ? -2.470 22.956 33.515 1.00 46.62 161 ALA A CA 1
ATOM 1252 C C . ALA A 1 161 ? -3.601 23.141 32.479 1.00 46.62 161 ALA A C 1
ATOM 1254 O O . ALA A 1 161 ? -3.581 24.107 31.718 1.00 46.62 161 ALA A O 1
ATOM 1255 N N . GLN A 1 162 ? -4.586 22.234 32.429 1.00 45.31 162 GLN A N 1
ATOM 1256 C CA . GLN A 1 162 ? -5.668 22.289 31.437 1.00 45.31 162 GLN A CA 1
ATOM 1257 C C . GLN A 1 162 ? -6.914 23.040 31.942 1.00 45.31 162 GLN A C 1
ATOM 1259 O O . GLN A 1 162 ? -7.658 23.590 31.132 1.00 45.31 162 GLN A O 1
ATOM 1264 N N . GLU A 1 163 ? -7.124 23.132 33.261 1.00 45.25 163 GLU A N 1
ATOM 1265 C CA . GLU A 1 163 ? -8.280 23.836 33.846 1.00 45.25 163 GLU A CA 1
ATOM 1266 C C . GLU A 1 163 ? -8.063 25.362 33.946 1.00 45.25 163 GLU A C 1
ATOM 1268 O O . GLU A 1 163 ? -9.016 26.132 33.797 1.00 45.25 163 GLU A O 1
ATOM 1273 N N . GLU A 1 164 ? -6.813 25.831 34.077 1.00 40.12 164 GLU A N 1
ATOM 1274 C CA . GLU A 1 164 ? -6.506 27.274 34.095 1.00 40.12 164 GLU A CA 1
ATOM 1275 C C . GLU A 1 164 ? -6.761 27.967 32.745 1.00 40.12 164 GLU A C 1
ATOM 1277 O O . GLU A 1 164 ? -7.130 29.140 32.714 1.00 40.12 164 GLU A O 1
ATOM 1282 N N . SER A 1 165 ? -6.670 27.247 31.621 1.00 39.62 165 SER A N 1
ATOM 1283 C CA . SER A 1 165 ? -6.934 27.826 30.291 1.00 39.62 165 SER A CA 1
ATOM 1284 C C . SER A 1 165 ? -8.433 27.941 29.955 1.00 39.62 165 SER A C 1
ATOM 1286 O O . SER A 1 165 ? -8.801 28.693 29.056 1.00 39.62 165 SER A O 1
ATOM 1288 N N . GLY A 1 166 ? -9.314 27.239 30.681 1.00 40.06 166 GLY A N 1
ATOM 1289 C CA . GLY A 1 166 ? -10.773 27.289 30.485 1.00 40.06 166 GLY A CA 1
ATOM 1290 C C . GLY A 1 166 ? -11.502 28.340 31.332 1.00 40.06 166 GLY A C 1
ATOM 1291 O O . GLY A 1 166 ? -12.642 28.687 31.029 1.00 40.06 166 GLY A O 1
ATOM 1292 N N . SER A 1 167 ? -10.858 28.879 32.375 1.00 38.28 167 SER A N 1
ATOM 1293 C CA . SER A 1 167 ? -11.470 29.883 33.266 1.00 38.28 167 SER A CA 1
ATOM 1294 C C . SER A 1 167 ? -11.265 31.337 32.814 1.00 38.28 167 SER A C 1
ATOM 1296 O O . SER A 1 167 ? -11.907 32.234 33.351 1.00 38.28 167 SER A O 1
ATOM 1298 N N . CYS A 1 168 ? -10.440 31.596 31.790 1.00 38.97 168 CYS A N 1
ATOM 1299 C CA . CYS A 1 168 ? -10.168 32.953 31.289 1.00 38.97 168 CYS A CA 1
ATOM 1300 C C . CYS A 1 168 ? -11.227 33.490 30.293 1.00 38.97 168 CYS A C 1
ATOM 1302 O O . CYS A 1 168 ? -11.064 34.572 29.745 1.00 38.97 168 CYS A O 1
ATOM 1304 N N . MET A 1 169 ? -12.332 32.765 30.063 1.00 44.47 169 MET A N 1
ATOM 1305 C CA . MET A 1 169 ? -13.450 33.211 29.203 1.00 44.47 169 MET A CA 1
ATOM 1306 C C . MET A 1 169 ? -14.773 33.354 29.972 1.00 44.47 169 MET A C 1
ATOM 1308 O O . MET A 1 169 ? -15.858 33.270 29.396 1.00 44.47 169 MET A O 1
ATOM 1312 N N . ARG A 1 170 ? -14.706 33.545 31.295 1.00 41.00 170 ARG A N 1
ATOM 1313 C CA . ARG A 1 170 ? -15.876 33.889 32.113 1.00 41.00 170 ARG A CA 1
ATOM 1314 C C . ARG A 1 170 ? -15.505 34.936 33.164 1.00 41.00 170 ARG A C 1
ATOM 1316 O O . ARG A 1 170 ? -15.521 34.667 34.360 1.00 41.00 170 ARG A O 1
ATOM 1323 N N . GLY A 1 171 ? -15.148 36.121 32.684 1.00 40.16 171 GLY A N 1
ATOM 1324 C CA . GLY A 1 171 ? -14.947 37.317 33.489 1.00 40.16 171 GLY A CA 1
ATOM 1325 C C . GLY A 1 171 ? -15.432 38.537 32.715 1.00 40.16 171 GLY A C 1
ATOM 1326 O O . GLY A 1 171 ? -14.797 38.895 31.730 1.00 40.16 171 GLY A O 1
ATOM 1327 N N . GLU A 1 172 ? -16.533 39.106 33.219 1.00 37.28 172 GLU A N 1
ATOM 1328 C CA . GLU A 1 172 ? -17.181 40.394 32.885 1.00 37.28 172 GLU A CA 1
ATOM 1329 C C . GLU A 1 172 ? -18.023 40.487 31.599 1.00 37.28 172 GLU A C 1
ATOM 1331 O O . GLU A 1 172 ? -17.496 40.371 30.473 1.00 37.28 172 GLU A O 1
#